Protein AF-A0A2T5RKN0-F1 (afdb_monomer)

pLDDT: mean 78.84, std 14.44, range [43.09, 93.25]

Solvent-accessible surface area (backbone atoms only — not comparable to full-atom values): 5572 Å² total; per-residue (Å²): 136,82,68,50,76,48,77,46,57,31,65,75,40,62,85,76,46,94,69,62,77,91,54,51,88,32,84,39,78,48,78,51,70,76,81,74,86,84,72,94,68,74,94,75,75,84,68,76,81,58,77,78,62,80,60,51,90,74,58,52,77,79,54,59,73,49,54,85,47,43,64,60,49,54,52,47,57,69,57,66,79,108

Sequence (82 aa):
MEYIRKIIDSEILETIINIPDELKHKRVEIIILPIENEVETDEKSQKEKKLFGIFEEYANPYLIKKEENAWRNAVSEKNADN

Mean predicted aligned error: 17.11 Å

Organism: NCBI:txid43595

Radius of gyration: 26.45 Å; Cα contacts (8 Å, |Δi|>4): 44; chains: 1; bounding box: 64×28×53 Å

Structure (mmCIF, N/CA/C/O backbone):
data_AF-A0A2T5RKN0-F1
#
_entry.id   AF-A0A2T5RKN0-F1
#
loop_
_atom_site.group_PDB
_atom_site.id
_atom_site.type_symbol
_atom_site.label_atom_id
_atom_site.label_alt_id
_atom_site.label_comp_id
_atom_site.label_asym_id
_atom_site.label_entity_id
_atom_site.label_seq_id
_atom_site.pdbx_PDB_ins_code
_atom_site.Cartn_x
_atom_site.Cartn_y
_atom_site.Cartn_z
_atom_site.occupancy
_atom_site.B_iso_or_equiv
_atom_site.auth_seq_id
_atom_site.auth_comp_id
_atom_site.auth_asym_id
_atom_site.auth_atom_id
_atom_site.pdbx_PDB_model_num
ATOM 1 N N . MET A 1 1 ? -4.898 17.625 -3.215 1.00 65.56 1 MET A N 1
ATOM 2 C CA . MET A 1 1 ? -5.789 16.620 -2.609 1.00 65.56 1 MET A CA 1
ATOM 3 C C . MET A 1 1 ? -5.511 16.594 -1.124 1.00 65.56 1 MET A C 1
ATOM 5 O O . MET A 1 1 ? -4.375 16.337 -0.737 1.00 65.56 1 MET A O 1
ATOM 9 N N . GLU A 1 2 ? -6.503 16.949 -0.318 1.00 80.50 2 GLU A N 1
ATOM 10 C CA . GLU A 1 2 ? -6.404 16.873 1.138 1.00 80.50 2 GLU A CA 1
ATOM 11 C C . GLU A 1 2 ? -6.728 15.444 1.578 1.00 80.50 2 GLU A C 1
ATOM 13 O O . GLU A 1 2 ? -7.701 14.853 1.114 1.00 80.50 2 GLU A O 1
ATOM 18 N N . TYR A 1 3 ? -5.888 14.874 2.435 1.00 88.88 3 TYR A N 1
ATOM 19 C CA . TYR A 1 3 ? -6.093 13.548 3.007 1.00 88.88 3 TYR A CA 1
ATOM 20 C C . TYR A 1 3 ? -5.655 13.548 4.468 1.00 88.88 3 TYR A C 1
ATOM 22 O O . TYR A 1 3 ? -4.828 14.365 4.881 1.00 88.88 3 TYR A O 1
ATOM 30 N N . ILE A 1 4 ? -6.190 12.613 5.251 1.00 89.94 4 ILE A N 1
ATOM 31 C CA . ILE A 1 4 ? -5.835 12.460 6.665 1.00 89.94 4 ILE A CA 1
ATOM 32 C C . ILE A 1 4 ? -5.033 11.174 6.834 1.00 89.94 4 ILE A C 1
ATOM 34 O O . ILE A 1 4 ? -5.457 10.112 6.382 1.00 89.94 4 ILE A O 1
ATOM 38 N N . ARG A 1 5 ? -3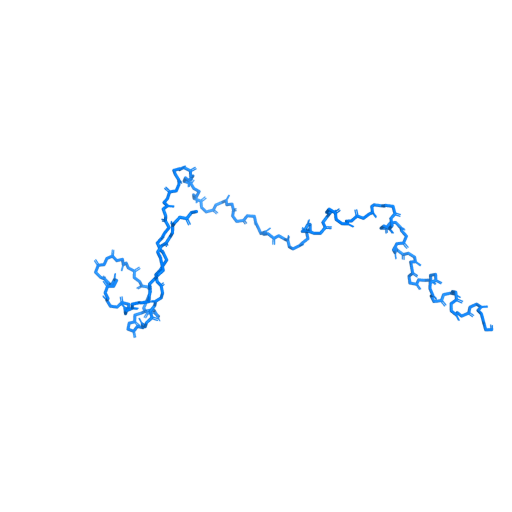.885 11.274 7.513 1.00 93.25 5 ARG A N 1
ATOM 39 C CA . ARG A 1 5 ? -3.098 10.133 7.998 1.00 93.25 5 ARG A CA 1
ATOM 40 C C . ARG A 1 5 ? -3.077 10.132 9.514 1.00 93.25 5 ARG A C 1
ATOM 42 O O . ARG A 1 5 ? -2.805 11.165 10.126 1.00 93.25 5 ARG A O 1
ATOM 49 N N . LYS A 1 6 ? -3.346 8.980 10.124 1.00 92.25 6 LYS A N 1
ATOM 50 C CA . LYS A 1 6 ? -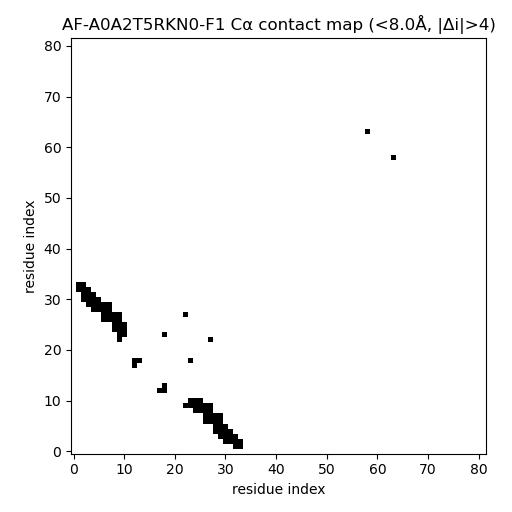3.314 8.831 11.582 1.00 92.25 6 LYS A CA 1
ATOM 51 C C . LYS A 1 6 ? -2.891 7.425 11.980 1.00 92.25 6 LYS A C 1
ATOM 53 O O . LYS A 1 6 ? -3.377 6.453 11.414 1.00 92.25 6 LYS A O 1
ATOM 58 N N . ILE A 1 7 ? -2.032 7.330 12.989 1.00 92.94 7 ILE A N 1
ATOM 59 C CA . ILE A 1 7 ? -1.670 6.059 13.621 1.00 92.94 7 ILE A CA 1
ATOM 60 C C . ILE A 1 7 ? -2.572 5.868 14.836 1.00 92.94 7 ILE A C 1
ATOM 62 O O . ILE A 1 7 ? -2.630 6.754 15.692 1.00 92.94 7 ILE A O 1
ATOM 66 N N . ILE A 1 8 ? -3.272 4.738 14.901 1.00 92.50 8 ILE A N 1
ATOM 67 C CA . ILE A 1 8 ? -4.127 4.372 16.035 1.00 92.50 8 ILE A CA 1
ATOM 68 C C . ILE A 1 8 ? -4.011 2.878 16.350 1.00 92.50 8 ILE A C 1
ATOM 70 O O . ILE A 1 8 ? -3.448 2.110 15.570 1.00 92.50 8 ILE A O 1
ATOM 74 N N . ASP A 1 9 ? -4.564 2.464 17.485 1.00 92.94 9 ASP A N 1
ATOM 75 C CA . ASP A 1 9 ? -4.720 1.050 17.817 1.00 92.94 9 ASP A CA 1
ATOM 76 C C . ASP A 1 9 ? -5.888 0.437 17.034 1.00 92.94 9 ASP A C 1
ATOM 78 O O . ASP A 1 9 ? -6.965 1.030 16.924 1.00 92.94 9 ASP A O 1
ATOM 82 N N . SER A 1 10 ? -5.672 -0.758 16.486 1.00 88.81 10 SER A N 1
ATOM 83 C CA . SER A 1 10 ? -6.633 -1.461 15.627 1.00 88.81 10 SER A CA 1
ATOM 84 C C . SER A 1 10 ? -7.964 -1.768 16.315 1.00 88.81 10 SER A C 1
ATOM 86 O O . SER A 1 10 ? -8.982 -1.860 15.642 1.00 88.81 10 SER A O 1
ATOM 88 N N . GLU A 1 11 ? -7.976 -1.896 17.643 1.00 89.50 11 GLU A N 1
ATOM 89 C CA . GLU A 1 11 ? -9.1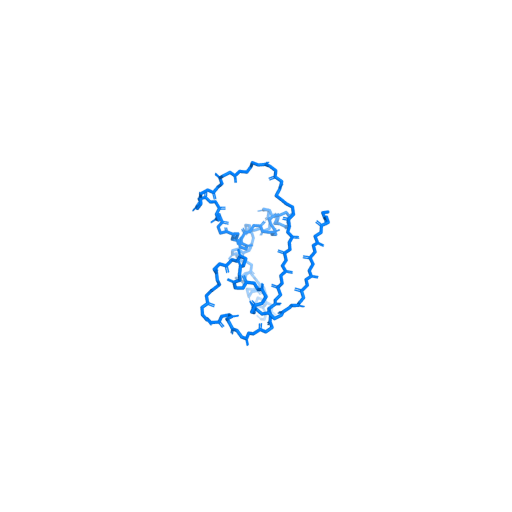75 -2.193 18.445 1.00 89.50 11 GLU A CA 1
ATOM 90 C C . GLU A 1 11 ? -10.270 -1.135 18.255 1.00 89.50 11 GLU A C 1
ATOM 92 O O . GLU A 1 11 ? -11.457 -1.448 18.206 1.00 89.50 11 GLU A O 1
ATOM 97 N N . ILE A 1 12 ? -9.871 0.126 18.057 1.00 88.44 12 ILE A N 1
ATOM 98 C CA . ILE A 1 12 ? -10.793 1.246 17.821 1.00 88.44 12 ILE A CA 1
ATOM 99 C C . ILE A 1 12 ? -11.570 1.049 16.509 1.00 88.44 12 ILE A C 1
ATOM 101 O O . ILE A 1 12 ? -12.695 1.530 16.366 1.00 88.44 12 ILE A O 1
ATOM 105 N N . LEU A 1 13 ? -10.983 0.339 15.545 1.00 88.44 13 LEU A N 1
ATOM 106 C CA . LEU A 1 13 ? -11.581 0.089 14.239 1.00 88.44 13 LEU A CA 1
ATOM 107 C C . LEU A 1 13 ? -12.490 -1.141 14.211 1.00 88.44 13 LEU A C 1
ATOM 109 O O . LEU A 1 13 ? -13.328 -1.217 13.316 1.00 88.44 13 LEU A O 1
ATOM 113 N N . GLU A 1 14 ? -12.389 -2.060 15.176 1.00 83.56 14 GLU A N 1
ATOM 114 C CA . GLU A 1 14 ? -13.162 -3.316 15.187 1.00 83.56 14 GLU A CA 1
ATOM 115 C C . GLU A 1 14 ? -14.679 -3.092 15.250 1.00 83.56 14 GLU A C 1
ATOM 117 O O . GLU A 1 14 ? -15.454 -3.934 14.807 1.00 83.56 14 GLU A O 1
ATOM 122 N N . THR A 1 15 ? -15.118 -1.941 15.772 1.00 83.81 15 THR A N 1
ATOM 123 C CA . THR A 1 15 ? -16.547 -1.575 15.827 1.00 83.81 15 THR A CA 1
ATOM 124 C C . THR A 1 15 ? -17.036 -0.920 14.529 1.00 83.81 15 THR A C 1
ATOM 126 O O . THR A 1 15 ? -18.238 -0.812 14.300 1.00 83.81 15 THR A O 1
ATOM 129 N N . ILE A 1 16 ? -16.114 -0.444 13.689 1.00 86.69 16 ILE A N 1
ATOM 130 C CA . ILE A 1 16 ? -16.409 0.392 12.519 1.00 86.69 16 ILE A CA 1
ATOM 131 C C . ILE A 1 16 ? -16.302 -0.430 11.232 1.00 86.69 16 ILE A C 1
ATOM 133 O O . ILE A 1 16 ? -17.131 -0.280 10.336 1.00 86.69 16 ILE A O 1
ATOM 137 N N . ILE A 1 17 ? -15.289 -1.294 11.136 1.00 87.75 17 ILE A N 1
ATOM 138 C CA . ILE A 1 17 ? -15.007 -2.127 9.967 1.00 87.75 17 ILE A CA 1
ATOM 139 C C . ILE A 1 17 ? -14.524 -3.515 10.392 1.00 87.75 17 ILE A C 1
ATOM 141 O O . ILE A 1 17 ? -13.889 -3.682 11.431 1.00 87.75 17 ILE A O 1
ATOM 145 N N . ASN A 1 18 ? -14.767 -4.513 9.543 1.00 87.88 18 ASN A N 1
ATOM 146 C CA . ASN A 1 18 ? -14.159 -5.828 9.717 1.00 87.88 18 ASN A CA 1
ATOM 147 C C . ASN A 1 18 ? -12.691 -5.775 9.290 1.00 87.88 18 ASN A C 1
ATOM 149 O O . ASN A 1 18 ? -12.377 -5.459 8.143 1.00 87.88 18 ASN A O 1
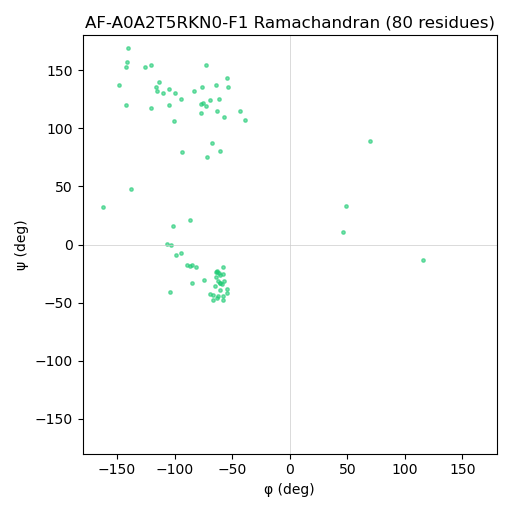ATOM 153 N N . ILE A 1 19 ? -11.802 -6.115 10.218 1.00 88.75 19 ILE A N 1
ATOM 154 C CA . ILE A 1 19 ? -10.353 -6.122 10.015 1.00 88.75 19 ILE A CA 1
ATOM 155 C C . ILE A 1 19 ? -9.858 -7.573 10.083 1.00 88.75 19 ILE A C 1
ATOM 157 O O . ILE A 1 19 ? -10.328 -8.322 10.946 1.00 88.75 19 ILE A O 1
ATOM 161 N N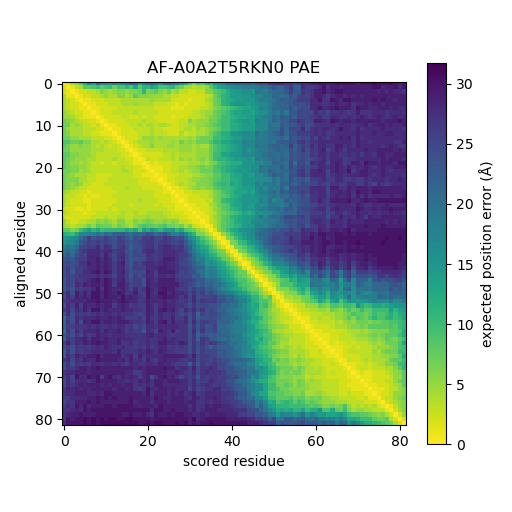 . PRO A 1 20 ? -8.905 -7.980 9.223 1.00 89.50 20 PRO A N 1
ATOM 162 C CA . PRO A 1 20 ? -8.249 -9.280 9.331 1.00 89.50 20 PRO A CA 1
ATOM 163 C C . PRO A 1 20 ? -7.639 -9.514 10.717 1.00 89.50 20 PRO A C 1
ATOM 165 O O . PRO A 1 20 ? -7.057 -8.600 11.303 1.00 89.50 20 PRO A O 1
ATOM 168 N N . ASP A 1 21 ? -7.698 -10.755 11.206 1.00 87.62 21 ASP A N 1
ATOM 169 C CA . ASP A 1 21 ? -7.172 -11.123 12.530 1.00 87.62 21 ASP A CA 1
ATOM 170 C C . ASP A 1 21 ? -5.685 -10.778 12.695 1.00 87.62 21 ASP A C 1
ATOM 172 O O . ASP A 1 21 ? -5.240 -10.397 13.774 1.00 87.62 21 ASP A O 1
ATOM 176 N N . GLU A 1 22 ? -4.919 -10.825 11.604 1.00 89.81 22 GLU A N 1
ATOM 177 C CA . GLU A 1 22 ? -3.498 -10.469 11.586 1.00 89.81 22 GLU A CA 1
ATOM 178 C C . GLU A 1 22 ? -3.220 -9.005 11.943 1.00 89.81 22 GLU A C 1
ATOM 180 O O . GLU A 1 22 ? -2.101 -8.674 12.343 1.00 89.81 22 GLU A O 1
ATOM 185 N N . LEU A 1 23 ? -4.206 -8.123 11.776 1.00 87.62 23 LEU A N 1
ATOM 186 C CA . LEU A 1 23 ? -4.098 -6.691 12.043 1.00 87.62 23 LEU A CA 1
ATOM 187 C C . LEU A 1 23 ? -4.774 -6.285 13.360 1.00 87.62 23 LEU A C 1
ATOM 189 O O . LEU A 1 23 ? -4.709 -5.111 13.715 1.00 87.62 23 LEU A O 1
ATOM 193 N N . LYS A 1 24 ? -5.376 -7.232 14.094 1.00 88.31 24 LYS A N 1
ATOM 194 C CA . LYS A 1 24 ? -5.934 -6.997 15.432 1.00 88.31 24 LYS A CA 1
ATOM 195 C C . LYS A 1 24 ? -4.832 -6.827 16.478 1.00 88.31 24 LYS A C 1
ATOM 197 O O . LYS A 1 24 ? -3.718 -7.327 16.317 1.00 88.31 24 LYS A O 1
ATOM 202 N N . HIS A 1 25 ? -5.157 -6.114 17.556 1.00 91.38 25 HIS A N 1
ATOM 203 C CA . HIS A 1 25 ? -4.251 -5.749 18.655 1.00 91.38 25 HIS A CA 1
ATOM 204 C C . HIS A 1 25 ? -2.905 -5.143 18.210 1.00 91.38 25 HIS A C 1
ATOM 206 O O . HIS A 1 25 ? -1.867 -5.355 18.844 1.00 91.38 25 HIS A O 1
ATOM 212 N N . LYS A 1 26 ? -2.894 -4.396 17.099 1.00 91.31 26 LYS A N 1
ATOM 213 C CA . LYS A 1 26 ? -1.691 -3.755 16.550 1.00 91.31 26 LYS A CA 1
ATOM 214 C C . LYS A 1 26 ? -1.905 -2.261 16.362 1.00 91.31 26 LYS A C 1
ATOM 216 O O . LYS A 1 26 ? -3.009 -1.794 16.099 1.00 91.31 26 LYS A O 1
ATOM 221 N N . ARG A 1 27 ? -0.805 -1.507 16.425 1.00 92.50 27 ARG A N 1
ATOM 222 C CA . ARG A 1 27 ? -0.792 -0.124 15.940 1.00 92.50 27 ARG A CA 1
ATOM 223 C C . ARG A 1 27 ? -0.814 -0.137 14.420 1.00 92.50 27 ARG A C 1
ATOM 225 O O . ARG A 1 27 ? 0.100 -0.672 13.795 1.00 92.50 27 ARG A O 1
ATOM 232 N N . VAL A 1 28 ? -1.854 0.455 13.855 1.00 90.00 28 VAL A N 1
ATOM 233 C CA . VAL A 1 28 ? -2.106 0.514 12.417 1.00 90.00 28 VAL A CA 1
ATOM 234 C C . VAL A 1 28 ? -2.167 1.962 11.955 1.00 90.00 28 VAL A C 1
ATOM 236 O O . VAL A 1 28 ? -2.466 2.880 12.721 1.00 90.00 28 VAL A O 1
ATOM 239 N N . GLU A 1 29 ? -1.859 2.174 10.684 1.00 91.25 29 GLU A N 1
ATOM 240 C CA . GLU A 1 29 ? -1.992 3.471 10.038 1.00 91.25 29 GLU A CA 1
ATOM 241 C C . GLU A 1 29 ? -3.286 3.516 9.225 1.00 91.25 29 GLU A C 1
ATOM 243 O O . GLU A 1 29 ? -3.558 2.627 8.422 1.00 91.25 29 GLU A O 1
ATOM 248 N N . ILE A 1 30 ? -4.069 4.573 9.423 1.00 91.06 30 ILE A N 1
ATOM 249 C CA . ILE A 1 30 ? -5.274 4.862 8.652 1.00 91.06 30 ILE A CA 1
ATOM 250 C C . ILE A 1 30 ? -4.977 6.001 7.694 1.00 91.06 30 ILE A C 1
ATOM 252 O O . ILE A 1 30 ? -4.443 7.041 8.094 1.00 91.06 30 ILE A O 1
ATOM 256 N N . ILE A 1 31 ? -5.404 5.816 6.449 1.00 91.81 31 ILE A N 1
ATOM 257 C CA . ILE A 1 31 ? -5.380 6.833 5.405 1.00 91.81 31 ILE A CA 1
ATOM 258 C C . ILE A 1 31 ? -6.820 7.046 4.942 1.00 91.81 31 ILE A C 1
ATOM 260 O O . ILE A 1 31 ? -7.451 6.118 4.444 1.00 91.81 31 ILE A O 1
ATOM 264 N N . ILE A 1 32 ? -7.345 8.257 5.128 1.00 88.94 32 ILE A N 1
ATOM 265 C CA . ILE A 1 32 ? -8.684 8.637 4.663 1.00 88.94 32 ILE A CA 1
ATOM 266 C C . ILE A 1 32 ? -8.518 9.518 3.435 1.00 88.94 32 ILE A C 1
ATOM 268 O O . ILE A 1 32 ? -7.904 10.586 3.508 1.00 88.94 32 ILE A O 1
ATOM 272 N N . LEU A 1 33 ? -9.078 9.054 2.322 1.00 88.44 33 LEU A N 1
ATOM 273 C CA . LEU A 1 33 ? -9.069 9.737 1.037 1.00 88.44 33 LEU A CA 1
ATOM 274 C C . LEU A 1 33 ? -10.514 10.088 0.661 1.00 88.44 33 LEU A C 1
ATOM 276 O O . LEU A 1 33 ? -11.393 9.238 0.828 1.00 88.44 33 LEU A O 1
ATOM 280 N N . PRO A 1 34 ? -10.786 11.312 0.177 1.00 87.06 34 PRO A N 1
ATOM 281 C CA . PRO A 1 34 ? -12.091 11.631 -0.379 1.00 87.06 34 PRO A CA 1
ATOM 282 C C . PRO A 1 34 ? -12.331 10.774 -1.624 1.00 87.06 34 PRO A C 1
ATOM 284 O O . PRO A 1 34 ? -11.437 10.600 -2.451 1.00 87.06 34 PRO A O 1
ATOM 287 N N . ILE A 1 35 ? -13.542 10.238 -1.751 1.00 81.81 35 ILE A N 1
ATOM 288 C CA . ILE A 1 35 ? -13.959 9.557 -2.974 1.00 81.81 35 ILE A CA 1
ATOM 289 C C . ILE A 1 35 ? -14.293 10.648 -3.994 1.00 81.81 35 ILE A C 1
ATOM 291 O O . ILE A 1 35 ? -15.234 11.416 -3.801 1.00 81.81 35 ILE A O 1
ATOM 295 N N . GLU A 1 36 ? -13.505 10.743 -5.060 1.00 80.00 36 GLU A N 1
ATOM 296 C CA . GLU A 1 36 ? -13.874 11.526 -6.239 1.00 80.00 36 GLU A CA 1
ATOM 297 C C . GLU A 1 36 ? -14.894 10.692 -7.029 1.00 80.00 36 GLU 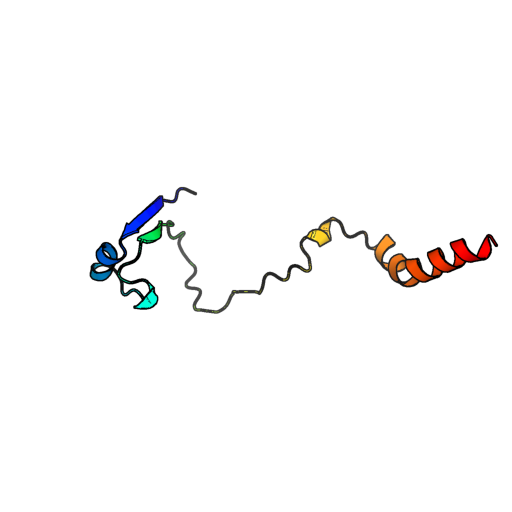A C 1
ATOM 299 O O . GLU A 1 36 ? -14.634 9.532 -7.346 1.00 80.00 36 GLU A O 1
ATOM 304 N N . ASN A 1 37 ? -16.097 11.233 -7.235 1.00 58.97 37 ASN A N 1
ATOM 305 C CA . ASN A 1 37 ? -17.233 10.492 -7.783 1.00 58.97 37 ASN A CA 1
ATOM 306 C C . ASN A 1 37 ? -16.906 9.796 -9.118 1.00 58.97 37 ASN A C 1
ATOM 308 O O . ASN A 1 37 ? -16.365 10.414 -10.032 1.00 58.97 37 ASN A O 1
ATOM 312 N N . GLU A 1 38 ? -17.355 8.538 -9.192 1.00 53.72 38 GLU A N 1
ATOM 313 C CA . GLU A 1 38 ? -17.464 7.649 -10.355 1.00 53.72 38 GLU A CA 1
ATOM 314 C C . GLU A 1 38 ? -16.154 7.127 -10.961 1.00 53.72 38 GLU A C 1
ATOM 316 O O . GLU A 1 38 ? -15.677 7.620 -11.975 1.00 53.72 38 GLU A O 1
ATOM 321 N N . VAL A 1 39 ? -15.685 5.986 -10.446 1.00 48.28 39 VAL A N 1
ATOM 322 C CA . VAL A 1 39 ? -15.917 4.729 -11.176 1.00 48.28 39 VAL A CA 1
ATOM 323 C C . VAL A 1 39 ? -16.189 3.624 -10.156 1.00 48.28 39 VAL A C 1
ATOM 325 O O . VAL A 1 39 ? -15.336 3.304 -9.328 1.00 48.28 39 VAL A O 1
ATOM 328 N N . GLU A 1 40 ? -17.363 3.006 -10.239 1.00 53.84 40 GLU A N 1
ATOM 329 C CA . GLU A 1 40 ? -17.521 1.605 -9.854 1.00 53.84 40 GLU A CA 1
ATOM 330 C C . GLU A 1 40 ? -16.588 0.780 -10.754 1.00 53.84 40 GLU A C 1
ATOM 332 O O . GLU A 1 40 ? -16.975 0.268 -11.799 1.00 53.84 40 GLU A O 1
ATOM 337 N N . THR A 1 41 ? -15.299 0.727 -10.429 1.00 49.06 41 THR A N 1
ATOM 338 C CA . THR A 1 41 ? -14.404 -0.275 -11.004 1.00 49.06 41 THR A CA 1
ATOM 339 C C . THR A 1 41 ? -14.364 -1.442 -10.049 1.00 49.06 41 THR A C 1
ATOM 341 O O . THR A 1 41 ? -13.421 -1.609 -9.277 1.00 49.06 41 THR A O 1
ATOM 344 N N . ASP A 1 42 ? -15.409 -2.258 -10.150 1.00 43.09 42 ASP A N 1
ATOM 345 C CA . ASP A 1 42 ? -15.283 -3.703 -10.034 1.00 43.09 42 ASP A CA 1
ATOM 346 C C . ASP A 1 42 ? -13.983 -4.138 -10.730 1.00 43.09 42 ASP A C 1
ATOM 348 O O . ASP A 1 42 ? -13.878 -4.063 -11.952 1.00 43.09 42 ASP A O 1
ATOM 352 N N . GLU A 1 43 ? -12.972 -4.514 -9.946 1.00 50.62 43 GLU A N 1
ATOM 353 C CA . GLU A 1 43 ? -11.954 -5.548 -10.209 1.00 50.62 43 GLU A CA 1
ATOM 354 C C . GLU A 1 43 ? -11.239 -5.618 -11.589 1.00 50.62 43 GLU A C 1
ATOM 356 O O . GLU A 1 43 ? -10.514 -6.574 -11.857 1.00 50.62 43 GLU A O 1
ATOM 361 N N . LYS A 1 44 ? -11.355 -4.631 -12.486 1.00 47.94 44 LYS A N 1
ATOM 362 C CA . LYS A 1 44 ? -10.914 -4.749 -13.892 1.00 47.94 44 LYS A CA 1
ATOM 363 C C . LYS A 1 44 ? -10.185 -3.524 -14.434 1.00 47.94 44 LYS A C 1
ATOM 365 O O . LYS A 1 44 ? -10.455 -3.088 -15.548 1.00 47.94 44 LYS A O 1
ATOM 370 N N . SER A 1 45 ? -9.212 -2.974 -13.714 1.00 50.19 45 SER A N 1
ATOM 371 C CA . SER A 1 45 ? -8.230 -2.081 -14.360 1.00 50.19 45 SER A CA 1
ATOM 372 C C . SER A 1 45 ? -6.940 -1.856 -13.572 1.00 50.19 45 SER A C 1
ATOM 374 O O . SER A 1 45 ? -6.287 -0.829 -13.742 1.00 50.19 45 SER A O 1
ATOM 376 N N . GLN A 1 46 ? -6.455 -2.837 -12.805 1.00 54.53 46 GLN A N 1
ATOM 377 C CA . GLN A 1 46 ? -5.009 -2.886 -12.576 1.00 54.53 46 GLN A CA 1
ATOM 378 C C . GLN A 1 46 ? -4.338 -3.342 -13.878 1.00 54.53 46 GLN A C 1
ATOM 380 O O . GLN A 1 46 ? -3.914 -4.484 -14.021 1.00 54.53 46 GLN A O 1
ATOM 385 N N . LYS A 1 47 ? -4.250 -2.446 -14.873 1.00 56.03 47 LYS A N 1
ATOM 386 C CA . LYS A 1 47 ? -3.188 -2.572 -15.872 1.00 56.03 47 LYS A CA 1
ATOM 387 C C . LYS A 1 47 ? -1.900 -2.547 -15.067 1.00 56.03 47 LYS A C 1
ATOM 389 O O . LYS A 1 47 ? -1.576 -1.511 -14.486 1.00 56.03 47 LYS A O 1
ATOM 394 N N . GLU A 1 48 ? -1.212 -3.684 -14.993 1.00 60.66 48 GLU A N 1
ATOM 395 C CA . GLU A 1 48 ? 0.155 -3.744 -14.489 1.00 60.66 48 GLU A CA 1
ATOM 396 C C . GLU A 1 48 ? 0.910 -2.557 -15.085 1.00 60.66 48 GLU A C 1
ATOM 398 O O . GLU A 1 48 ? 1.049 -2.449 -16.308 1.00 60.66 48 GLU A O 1
ATOM 403 N N . LYS A 1 49 ? 1.342 -1.623 -14.233 1.00 59.38 49 LYS A N 1
ATOM 404 C CA . LYS A 1 49 ? 2.251 -0.563 -14.654 1.00 59.38 49 LYS A CA 1
ATOM 405 C C . LYS A 1 49 ? 3.567 -1.252 -14.979 1.00 59.38 49 LYS A C 1
ATOM 407 O O . LYS A 1 49 ? 4.416 -1.432 -14.111 1.00 59.38 49 LYS A O 1
ATOM 412 N N . LYS A 1 50 ? 3.707 -1.719 -16.218 1.00 61.81 50 LYS A N 1
ATOM 413 C CA . LYS A 1 50 ? 4.969 -2.252 -16.711 1.00 61.81 50 LYS A CA 1
ATOM 414 C C . LYS A 1 50 ? 5.968 -1.103 -16.628 1.00 61.81 50 LYS A C 1
ATOM 416 O O . LYS A 1 50 ? 5.718 -0.025 -17.149 1.00 61.81 50 LYS A O 1
ATOM 421 N N . LEU A 1 51 ? 7.090 -1.332 -15.949 1.00 62.41 51 LEU A N 1
ATOM 422 C CA . LEU A 1 51 ? 8.204 -0.375 -15.896 1.00 62.41 51 LEU A CA 1
ATOM 423 C C . LEU A 1 51 ? 8.739 -0.047 -17.306 1.00 62.41 51 LEU A C 1
ATOM 425 O O . LEU A 1 51 ? 9.375 0.984 -17.513 1.00 62.41 5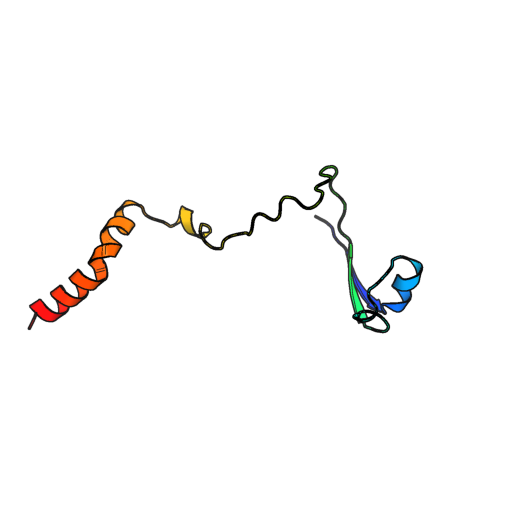1 LEU A O 1
ATOM 429 N N . PHE A 1 52 ? 8.447 -0.912 -18.282 1.00 60.47 52 PHE A N 1
ATOM 430 C CA . PHE A 1 52 ? 8.638 -0.662 -19.704 1.00 60.47 52 PHE A CA 1
ATOM 431 C C . PHE A 1 52 ? 7.760 0.501 -20.180 1.00 60.47 52 PHE A C 1
ATOM 433 O O . PHE A 1 52 ? 6.537 0.390 -20.191 1.00 60.47 52 PHE A O 1
ATOM 440 N N . GLY A 1 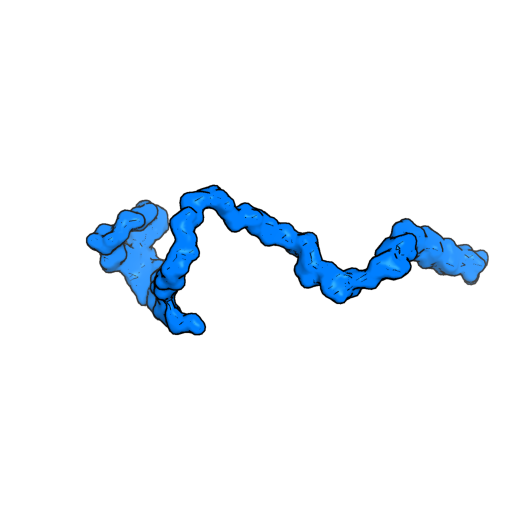53 ? 8.399 1.593 -20.601 1.00 64.31 53 GLY A N 1
ATOM 441 C CA . GLY A 1 53 ? 7.737 2.755 -21.206 1.00 64.31 53 GLY A CA 1
ATOM 442 C C . GLY A 1 53 ? 7.852 4.050 -20.400 1.00 64.31 53 GLY A C 1
ATOM 443 O O . GLY A 1 53 ? 7.644 5.119 -20.955 1.00 64.31 53 GLY A O 1
ATOM 444 N N . ILE A 1 54 ? 8.271 4.000 -19.127 1.00 73.94 54 ILE A N 1
ATOM 445 C CA . ILE A 1 54 ? 8.476 5.221 -18.315 1.00 73.94 54 ILE A CA 1
ATOM 446 C C . ILE A 1 54 ? 9.534 6.141 -18.943 1.00 73.94 54 ILE A C 1
ATOM 448 O O . ILE A 1 54 ? 9.417 7.358 -18.869 1.00 73.94 54 ILE A O 1
ATOM 452 N N . PHE A 1 55 ? 10.542 5.562 -19.596 1.00 73.56 55 PHE A N 1
ATOM 453 C CA . PHE A 1 55 ? 11.605 6.307 -20.271 1.00 73.56 55 PHE A CA 1
ATOM 454 C C . PHE A 1 55 ? 11.421 6.401 -21.791 1.00 73.56 55 PHE A C 1
ATOM 456 O O . PHE A 1 55 ? 12.374 6.715 -22.499 1.00 73.56 55 PHE A O 1
ATOM 463 N N . GLU A 1 56 ? 10.223 6.122 -22.314 1.00 77.88 56 GLU A N 1
ATOM 464 C CA . GLU A 1 56 ? 9.963 6.166 -23.760 1.00 77.88 56 GLU A CA 1
ATOM 465 C C . GLU A 1 56 ? 10.203 7.565 -24.349 1.00 77.88 56 GLU A C 1
ATOM 467 O O . GLU A 1 56 ? 10.724 7.682 -25.452 1.00 77.88 56 GLU A O 1
ATOM 472 N N . GLU A 1 57 ? 9.948 8.629 -23.583 1.00 79.56 57 GLU A N 1
ATOM 473 C CA . GLU A 1 57 ? 10.235 10.012 -23.994 1.00 79.56 57 GLU A CA 1
ATOM 474 C C . GLU A 1 57 ? 11.735 10.305 -24.197 1.00 79.56 57 GLU A C 1
ATOM 476 O O . GLU A 1 57 ? 12.092 11.205 -24.957 1.00 79.56 57 GLU A O 1
ATOM 481 N N . TYR A 1 58 ? 12.617 9.526 -23.562 1.00 81.25 58 TYR A N 1
ATOM 482 C CA . TYR A 1 58 ? 14.073 9.630 -23.722 1.00 81.25 58 TYR A CA 1
ATOM 483 C C . TYR A 1 58 ? 14.617 8.667 -24.780 1.00 81.25 58 TYR A C 1
ATOM 485 O O . TYR A 1 58 ? 15.802 8.723 -25.121 1.00 81.25 58 TYR A O 1
ATOM 493 N N . ALA A 1 59 ? 13.779 7.770 -25.302 1.00 82.56 59 ALA A N 1
ATOM 494 C CA . ALA A 1 59 ? 14.178 6.837 -26.335 1.00 82.56 59 ALA A CA 1
ATOM 495 C C . ALA A 1 59 ? 14.420 7.599 -27.644 1.00 82.56 59 ALA A C 1
ATOM 497 O O . ALA A 1 59 ? 13.540 8.286 -28.156 1.00 82.56 59 ALA A O 1
ATOM 498 N N . ASN A 1 60 ? 15.616 7.459 -28.220 1.00 87.94 60 ASN A N 1
ATOM 499 C CA . ASN A 1 60 ? 15.913 7.992 -29.546 1.00 87.94 60 ASN A CA 1
ATOM 500 C C . ASN A 1 60 ? 15.830 6.859 -30.586 1.00 87.94 60 ASN A C 1
ATOM 502 O O . ASN A 1 60 ? 16.763 6.051 -30.671 1.00 87.94 60 ASN A O 1
ATOM 506 N N . PRO A 1 61 ? 14.780 6.807 -31.434 1.00 85.25 61 PRO A N 1
ATOM 507 C CA . PRO A 1 61 ? 14.575 5.713 -32.389 1.00 85.25 61 PRO A CA 1
ATOM 508 C C . PRO A 1 61 ? 15.732 5.513 -33.374 1.00 85.25 61 PRO A C 1
ATOM 510 O O . PRO A 1 61 ? 15.934 4.414 -33.893 1.00 85.25 61 PRO A O 1
ATOM 513 N N . TYR A 1 62 ? 16.501 6.570 -33.644 1.00 86.44 62 TYR A N 1
ATOM 514 C CA . TYR A 1 62 ? 17.649 6.506 -34.540 1.00 86.44 62 TYR A CA 1
ATOM 515 C C . TYR A 1 62 ? 18.855 5.795 -33.906 1.00 86.44 62 TYR A C 1
ATOM 517 O O . TYR A 1 62 ? 19.633 5.158 -34.619 1.00 86.44 62 TYR A O 1
ATOM 525 N N . LEU A 1 63 ? 19.009 5.880 -32.581 1.00 86.19 63 LEU A N 1
ATOM 526 C CA . LEU A 1 63 ? 20.104 5.239 -31.849 1.00 86.19 63 LEU A CA 1
ATOM 527 C C . LEU A 1 63 ? 19.797 3.782 -31.506 1.00 86.19 63 LEU A C 1
ATOM 529 O O . LEU A 1 63 ? 20.702 2.962 -31.596 1.00 86.19 63 LEU A O 1
ATOM 533 N N . ILE A 1 64 ? 18.530 3.438 -31.257 1.00 86.06 64 ILE A N 1
ATOM 534 C CA . ILE A 1 64 ? 18.098 2.059 -30.955 1.00 86.06 64 ILE A CA 1
ATOM 535 C C . ILE A 1 64 ? 18.546 1.073 -32.043 1.00 86.06 64 ILE A C 1
ATOM 537 O O . ILE A 1 64 ? 19.072 0.004 -31.754 1.00 86.06 64 ILE A O 1
ATOM 541 N N . LYS A 1 65 ? 18.440 1.456 -33.323 1.00 86.12 65 LYS A N 1
ATOM 542 C CA . LYS A 1 65 ? 18.909 0.617 -34.444 1.00 86.12 65 LYS A CA 1
ATOM 543 C C . LYS A 1 65 ? 20.420 0.359 -34.427 1.00 86.12 65 LYS A C 1
ATOM 545 O O . LYS A 1 65 ? 20.887 -0.593 -35.042 1.00 86.12 65 LYS A O 1
ATOM 550 N N . LYS A 1 66 ? 21.194 1.228 -33.777 1.00 85.69 66 LYS A N 1
ATOM 551 C CA . LYS A 1 66 ? 22.652 1.112 -33.669 1.00 85.69 66 LYS A CA 1
ATOM 552 C C . LYS A 1 66 ? 23.078 0.291 -32.450 1.00 85.69 66 LYS A C 1
ATOM 554 O O . LYS A 1 66 ? 24.205 -0.195 -32.438 1.00 85.69 66 LYS A O 1
ATOM 559 N N . GLU A 1 67 ? 22.194 0.094 -31.472 1.00 86.62 67 GLU A N 1
ATOM 560 C CA . GLU A 1 67 ? 22.477 -0.678 -30.254 1.00 86.62 67 GLU A CA 1
ATOM 561 C C . GLU A 1 67 ? 22.745 -2.157 -30.550 1.00 86.62 67 GLU A C 1
ATOM 563 O O . GLU A 1 67 ? 23.640 -2.746 -29.946 1.00 86.62 67 GLU A O 1
ATOM 568 N N . GLU A 1 68 ? 22.054 -2.737 -31.538 1.00 87.50 68 GLU A N 1
ATOM 569 C CA . GLU A 1 68 ? 22.182 -4.155 -31.913 1.00 87.50 68 GLU A CA 1
ATOM 570 C C . GLU A 1 68 ? 23.634 -4.564 -32.217 1.00 87.50 68 GLU A C 1
ATOM 572 O O . GLU A 1 68 ? 24.087 -5.639 -31.826 1.00 87.50 68 GLU A O 1
ATOM 577 N N . ASN A 1 69 ? 24.390 -3.678 -32.871 1.00 8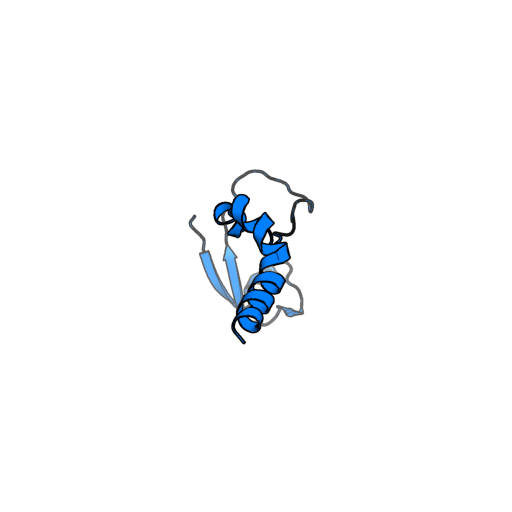9.06 69 ASN A N 1
ATOM 578 C CA . ASN A 1 69 ? 25.783 -3.924 -33.246 1.00 89.06 69 ASN A CA 1
ATOM 579 C C . ASN A 1 69 ? 26.788 -3.146 -32.385 1.00 89.06 69 ASN A C 1
ATOM 581 O O . ASN A 1 69 ? 27.990 -3.289 -32.596 1.00 89.06 69 ASN A O 1
ATOM 585 N N . ALA A 1 70 ? 26.336 -2.356 -31.405 1.00 89.00 70 ALA A N 1
ATOM 586 C CA . ALA A 1 70 ? 27.203 -1.474 -30.622 1.00 89.00 70 ALA A CA 1
ATOM 587 C C . ALA A 1 70 ? 28.323 -2.241 -29.908 1.00 89.00 70 ALA A C 1
ATOM 589 O O . ALA A 1 70 ? 29.485 -1.852 -29.976 1.00 89.00 70 ALA A O 1
ATOM 590 N N . TRP A 1 71 ? 27.993 -3.380 -29.294 1.00 86.62 71 TRP A N 1
ATOM 591 C CA . TRP A 1 71 ? 28.973 -4.233 -28.618 1.00 86.62 71 TRP A CA 1
ATOM 592 C C . TRP A 1 71 ? 29.972 -4.860 -29.587 1.00 86.62 71 TRP A C 1
ATOM 594 O O . TRP A 1 71 ? 31.172 -4.870 -29.321 1.00 86.62 71 TRP A O 1
ATOM 604 N N . ARG A 1 72 ? 29.488 -5.362 -30.728 1.00 87.19 72 ARG A N 1
ATOM 605 C CA . ARG A 1 72 ? 30.342 -5.959 -31.760 1.00 87.19 72 ARG A CA 1
ATOM 606 C C . ARG A 1 72 ? 31.316 -4.924 -32.319 1.00 87.19 72 ARG A C 1
ATOM 608 O O . ARG A 1 72 ? 32.500 -5.223 -32.446 1.00 87.19 72 ARG A O 1
ATOM 615 N N . ASN A 1 73 ? 30.827 -3.721 -32.599 1.00 87.56 73 ASN A N 1
ATOM 616 C CA . ASN A 1 73 ? 31.632 -2.625 -33.122 1.00 87.56 73 ASN A CA 1
ATOM 617 C C . ASN A 1 73 ? 32.661 -2.163 -32.087 1.00 87.56 73 ASN A C 1
ATOM 619 O O . ASN A 1 73 ? 33.839 -2.135 -32.405 1.00 87.56 73 ASN A O 1
ATOM 623 N N . ALA A 1 74 ? 32.260 -1.935 -30.833 1.00 88.94 74 ALA A N 1
ATOM 624 C CA . ALA A 1 74 ? 33.174 -1.515 -29.769 1.00 88.94 74 ALA A CA 1
ATOM 625 C C . ALA A 1 74 ? 34.295 -2.537 -29.502 1.00 88.94 74 ALA A C 1
ATOM 627 O O . ALA A 1 74 ? 35.448 -2.170 -29.278 1.00 88.94 74 ALA A O 1
ATOM 628 N N . VAL A 1 75 ? 33.978 -3.837 -29.538 1.00 87.44 75 VAL A N 1
ATOM 629 C CA . VAL A 1 75 ? 34.986 -4.899 -29.409 1.00 87.44 75 VAL A CA 1
ATOM 630 C C . VAL A 1 75 ? 35.888 -4.940 -30.641 1.00 87.44 75 VAL A C 1
ATOM 632 O O . VAL A 1 75 ? 37.099 -5.075 -30.490 1.00 87.44 75 VAL A O 1
ATOM 635 N N . SER A 1 76 ? 35.333 -4.808 -31.846 1.00 85.12 76 SER A N 1
ATOM 636 C CA . SER A 1 76 ? 36.119 -4.780 -33.082 1.00 85.12 76 SER A CA 1
ATOM 637 C C . SER A 1 76 ? 37.062 -3.582 -33.129 1.00 85.12 76 SER A C 1
ATOM 639 O O . SER A 1 76 ? 38.228 -3.768 -33.436 1.00 85.12 76 SER A O 1
ATOM 641 N N . GLU A 1 77 ? 36.589 -2.381 -32.797 1.00 85.81 77 GLU A N 1
ATOM 642 C CA . GLU A 1 77 ? 37.388 -1.150 -32.741 1.00 85.81 77 GLU A CA 1
ATOM 643 C C . GLU A 1 77 ? 38.551 -1.310 -31.757 1.00 85.81 77 GLU A C 1
ATOM 645 O O . GLU A 1 77 ? 39.704 -1.112 -32.122 1.00 85.81 77 GLU A O 1
ATOM 650 N N . LYS A 1 78 ? 38.279 -1.811 -30.546 1.00 82.19 78 LYS A N 1
ATOM 651 C CA . LYS A 1 78 ? 39.313 -2.033 -29.527 1.00 82.19 78 LYS A CA 1
ATOM 652 C C . LYS A 1 78 ? 40.393 -3.043 -29.942 1.00 82.19 78 LYS A C 1
ATOM 654 O O . LYS A 1 78 ? 41.519 -2.947 -29.467 1.00 82.19 78 LYS A O 1
ATOM 659 N N . ASN A 1 79 ? 40.045 -4.042 -30.753 1.00 73.00 79 ASN A N 1
ATOM 660 C CA . ASN A 1 79 ? 40.977 -5.090 -31.186 1.00 73.00 79 ASN A CA 1
ATOM 661 C C . ASN A 1 79 ? 41.558 -4.850 -32.590 1.00 73.00 79 ASN A C 1
ATOM 663 O O . ASN A 1 79 ? 42.455 -5.585 -32.985 1.00 73.00 79 ASN A O 1
ATOM 667 N N . ALA A 1 80 ? 41.052 -3.869 -33.341 1.00 61.09 80 ALA A N 1
ATOM 668 C CA . ALA A 1 80 ? 41.598 -3.462 -34.635 1.00 61.09 80 ALA A CA 1
ATOM 669 C C . ALA A 1 80 ? 42.807 -2.522 -34.490 1.00 61.09 80 ALA A C 1
ATOM 671 O O . ALA A 1 80 ? 43.605 -2.422 -35.416 1.00 61.09 80 ALA A O 1
ATOM 672 N N . ASP A 1 81 ? 42.961 -1.883 -33.326 1.00 57.66 81 ASP A N 1
ATOM 673 C CA . ASP A 1 81 ? 44.096 -1.018 -32.978 1.00 57.66 81 ASP A CA 1
ATOM 674 C C . ASP A 1 81 ? 45.299 -1.788 -32.375 1.00 57.66 81 ASP A C 1
ATOM 676 O O . ASP A 1 81 ? 46.127 -1.193 -31.681 1.00 57.66 81 ASP A O 1
ATOM 680 N N . ASN A 1 82 ? 45.407 -3.106 -32.609 1.00 51.12 82 ASN A N 1
ATOM 681 C CA . ASN A 1 82 ? 46.502 -3.961 -32.122 1.00 51.12 82 ASN A CA 1
ATOM 682 C C . ASN A 1 82 ? 47.185 -4.741 -33.253 1.00 51.12 82 ASN A C 1
ATOM 684 O O . ASN A 1 82 ? 46.458 -5.313 -34.096 1.00 51.12 82 ASN A O 1
#

Secondary structure (DSSP, 8-state):
---EEEEEEGGGGTTTS---GGGTTSEEEEEE----S-----S-------STTTTGGG--HHHHHHHHHHHHHHHHHHHHT-

Foldseek 3Di:
DDKDKDWDACVVCVVPDDDDPVRHRDTDIDIGDDDDDDDPPDPPDPPPPPPPPPCVVVDDPVCVVVVVCVVVVVVCVVVVVD